Protein AF-A0A1M5IG75-F1 (afdb_monomer_lite)

Organism: Flavobacterium johnsoniae (NCBI:txid986)

Radius of gyration: 12.32 Å; chains: 1; bounding box: 26×35×32 Å

Foldseek 3Di:
DDFPDKAFADEAEDCDDDPDADARYWYQHPNQQKIWHQDNVPPRDIDIDRQPDDDAWHWDQDPVRFIFIPHKGQPCVDPVRWIWGADRRMTGTD

Structure (mmCIF, N/CA/C/O backbone):
data_AF-A0A1M5IG75-F1
#
_entry.id   AF-A0A1M5IG75-F1
#
loop_
_atom_site.group_PDB
_atom_site.id
_atom_site.type_symbol
_atom_site.label_atom_id
_atom_site.label_alt_id
_atom_site.label_comp_id
_atom_site.label_asym_id
_atom_site.label_entity_id
_atom_site.label_seq_id
_atom_site.pdbx_PDB_ins_code
_atom_site.Cartn_x
_atom_site.Cartn_y
_atom_site.Cartn_z
_atom_site.occupancy
_atom_site.B_iso_or_equiv
_atom_site.auth_seq_id
_atom_site.auth_comp_id
_atom_site.auth_asym_id
_atom_site.auth_atom_id
_atom_site.pdbx_PDB_model_num
ATOM 1 N N . MET A 1 1 ? -0.705 21.512 -1.672 1.00 54.12 1 MET A N 1
ATOM 2 C CA . MET A 1 1 ? -0.711 20.801 -2.972 1.00 54.12 1 MET A CA 1
ATOM 3 C C . MET A 1 1 ? -2.140 20.689 -3.474 1.00 54.12 1 MET A C 1
ATOM 5 O O . MET A 1 1 ? -3.011 20.381 -2.671 1.00 54.12 1 MET A O 1
ATOM 9 N N . LYS A 1 2 ? -2.400 20.966 -4.758 1.00 56.75 2 LYS A N 1
ATOM 10 C CA . LYS A 1 2 ? -3.709 20.699 -5.377 1.00 56.75 2 LYS A CA 1
ATOM 11 C C . LYS A 1 2 ? -3.787 19.209 -5.709 1.00 56.75 2 LYS A C 1
ATOM 13 O O . LYS A 1 2 ? -2.906 18.70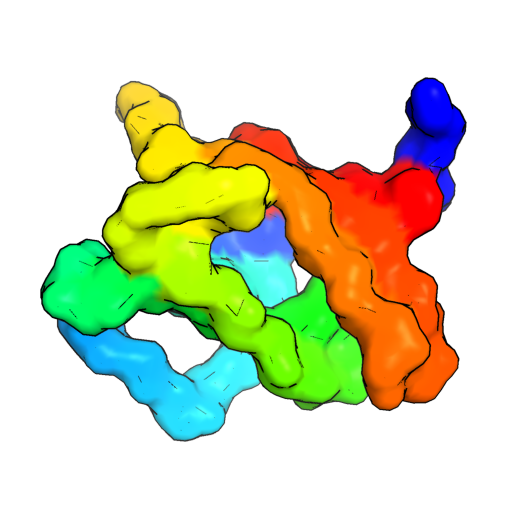7 -6.388 1.00 56.75 2 LYS A O 1
ATOM 18 N N . THR A 1 3 ? -4.817 18.515 -5.234 1.00 68.56 3 THR A N 1
ATOM 19 C CA . THR A 1 3 ? -5.076 17.123 -5.624 1.00 68.56 3 THR A CA 1
ATOM 20 C C . THR A 1 3 ? -5.606 17.085 -7.055 1.00 68.56 3 THR A C 1
ATOM 22 O O . THR A 1 3 ? -6.643 17.685 -7.328 1.00 68.56 3 THR A O 1
ATOM 25 N N . LEU A 1 4 ? -4.910 16.387 -7.953 1.00 76.06 4 LEU A N 1
ATOM 26 C CA . LEU A 1 4 ? -5.256 16.328 -9.381 1.00 76.06 4 LEU A CA 1
ATOM 27 C C . LEU A 1 4 ? -6.358 15.303 -9.681 1.00 76.06 4 LEU A C 1
ATOM 29 O O . LEU A 1 4 ? -7.225 15.532 -10.519 1.00 76.06 4 LEU A O 1
ATOM 33 N N . LYS A 1 5 ? -6.321 14.162 -8.991 1.00 91.56 5 LYS A N 1
ATOM 34 C CA . LYS A 1 5 ? -7.238 13.029 -9.167 1.00 91.56 5 LYS A CA 1
ATOM 35 C C . LYS A 1 5 ? -7.385 12.291 -7.840 1.00 91.56 5 LYS A C 1
ATOM 37 O O . LYS A 1 5 ? -6.444 12.249 -7.047 1.00 91.56 5 LYS A O 1
ATOM 42 N N . LYS A 1 6 ? -8.555 11.695 -7.609 1.00 95.44 6 LYS A N 1
ATOM 43 C CA . LYS A 1 6 ? -8.803 10.789 -6.484 1.00 95.44 6 LYS A CA 1
ATOM 44 C C . LYS A 1 6 ? -9.232 9.423 -6.995 1.00 95.44 6 LYS A C 1
ATOM 46 O O . LYS A 1 6 ? -9.995 9.344 -7.954 1.00 95.44 6 LYS A O 1
ATOM 51 N N . VAL A 1 7 ? -8.734 8.373 -6.356 1.00 96.88 7 VAL A N 1
ATOM 52 C CA . VAL A 1 7 ? -9.096 6.983 -6.648 1.00 96.88 7 VAL A CA 1
ATOM 53 C C . VAL A 1 7 ? -9.395 6.290 -5.326 1.00 96.88 7 VAL A C 1
ATOM 55 O O . VAL A 1 7 ? -8.555 6.303 -4.429 1.00 96.88 7 VAL A O 1
ATOM 58 N N . ASN A 1 8 ? -10.596 5.728 -5.192 1.00 97.56 8 ASN A N 1
ATOM 59 C CA . ASN A 1 8 ? -10.931 4.890 -4.045 1.00 97.56 8 ASN A CA 1
ATOM 60 C C . ASN A 1 8 ? -10.253 3.534 -4.210 1.00 97.56 8 ASN A C 1
ATOM 62 O O . ASN A 1 8 ? -10.194 3.012 -5.322 1.00 97.56 8 ASN A O 1
ATOM 66 N N . ILE A 1 9 ? -9.769 2.985 -3.106 1.00 97.62 9 ILE A N 1
ATOM 67 C CA . ILE A 1 9 ? -9.131 1.678 -3.067 1.00 97.62 9 ILE A CA 1
ATOM 68 C C . ILE A 1 9 ? -9.779 0.772 -2.025 1.00 97.62 9 ILE A C 1
ATOM 70 O O . ILE A 1 9 ? -10.357 1.237 -1.043 1.00 97.62 9 ILE A O 1
ATOM 74 N N . GLU A 1 10 ? -9.624 -0.527 -2.218 1.00 97.94 10 GLU A N 1
ATOM 75 C CA . GLU A 1 10 ? -10.043 -1.557 -1.279 1.00 97.94 10 GLU A CA 1
ATOM 76 C C . GLU A 1 10 ? -8.808 -2.237 -0.664 1.00 97.94 10 GLU A C 1
ATOM 78 O O . GLU A 1 10 ? -7.959 -2.751 -1.401 1.00 97.94 10 GLU A O 1
ATOM 83 N N . PRO A 1 11 ? -8.656 -2.236 0.672 1.00 97.00 11 PRO A N 1
ATOM 84 C CA . PRO A 1 11 ? -7.610 -2.999 1.333 1.00 97.00 11 PRO A CA 1
ATOM 85 C C . PRO A 1 11 ? -7.972 -4.484 1.387 1.00 97.00 11 PRO A C 1
ATOM 87 O O . PRO A 1 11 ? -9.033 -4.858 1.878 1.00 97.00 11 PRO A O 1
ATOM 90 N N . VAL A 1 12 ? -7.051 -5.334 0.940 1.00 97.62 12 VAL A N 1
ATOM 91 C CA . VAL A 1 12 ? -7.179 -6.791 0.991 1.00 97.62 12 VAL A CA 1
ATOM 92 C C . VAL A 1 12 ? -6.045 -7.346 1.841 1.00 97.62 12 VAL A C 1
ATOM 94 O O . VAL A 1 12 ? -4.875 -7.276 1.467 1.00 97.62 12 VAL A O 1
ATOM 97 N N . PHE A 1 13 ? -6.379 -7.894 3.004 1.00 96.69 13 PHE A N 1
ATOM 98 C CA . PHE A 1 13 ? -5.395 -8.507 3.891 1.00 96.69 13 PHE A CA 1
ATOM 99 C C . PHE A 1 13 ? -5.162 -9.957 3.479 1.00 96.69 13 PHE A C 1
ATOM 101 O O . PHE A 1 13 ? -6.102 -10.743 3.391 1.00 96.69 13 PHE A O 1
ATOM 108 N N . VAL A 1 14 ? -3.904 -10.300 3.220 1.00 97.44 14 VAL A N 1
ATOM 109 C CA . VAL A 1 14 ? -3.491 -11.618 2.730 1.00 97.44 14 VAL A CA 1
ATOM 110 C C . VAL A 1 14 ? -2.248 -12.092 3.470 1.00 97.44 14 VAL A C 1
ATOM 112 O O . VAL A 1 14 ? -1.423 -11.290 3.903 1.00 97.44 14 VAL A O 1
ATOM 115 N N . GLU A 1 15 ? -2.064 -13.404 3.600 1.00 95.69 15 GLU A N 1
ATOM 116 C CA . GLU A 1 15 ? -0.810 -13.929 4.149 1.00 95.69 15 GLU A CA 1
ATOM 117 C C . GLU A 1 15 ? 0.361 -13.698 3.188 1.00 95.69 15 GLU A C 1
ATOM 119 O O . GLU A 1 15 ? 1.414 -13.213 3.605 1.00 95.69 15 GLU A O 1
ATOM 124 N N . SER A 1 16 ? 0.167 -13.989 1.901 1.00 95.62 16 SER A N 1
ATOM 125 C CA . SER A 1 16 ? 1.115 -13.758 0.810 1.00 95.62 16 SER A CA 1
ATOM 126 C C . SER A 1 16 ? 0.450 -12.971 -0.319 1.00 95.62 16 SER A C 1
ATOM 128 O O . SER A 1 16 ? -0.748 -13.095 -0.563 1.00 95.62 16 SER A O 1
ATOM 130 N N . ILE A 1 17 ? 1.232 -12.136 -1.007 1.00 96.19 17 ILE A N 1
ATOM 131 C CA . ILE A 1 17 ? 0.735 -11.354 -2.144 1.00 96.19 17 ILE A CA 1
ATOM 132 C C . ILE A 1 17 ? 0.445 -12.314 -3.313 1.00 96.19 17 ILE A C 1
ATOM 134 O O . ILE A 1 17 ? 1.359 -13.055 -3.688 1.00 96.1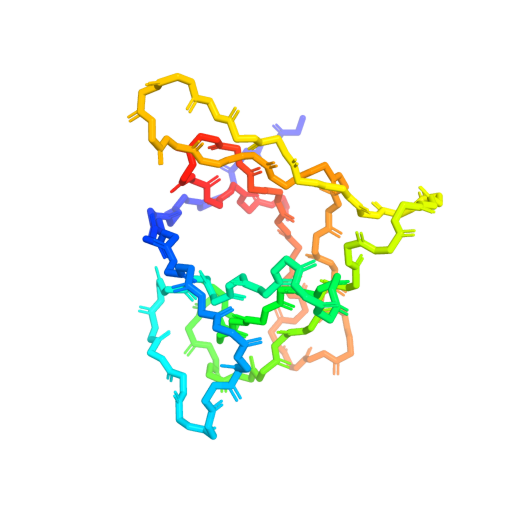9 17 ILE A O 1
ATOM 138 N N . PRO A 1 18 ? -0.772 -12.312 -3.890 1.00 95.81 18 PRO A N 1
ATOM 139 C CA . PRO A 1 18 ? -1.099 -13.164 -5.031 1.00 95.81 18 PRO A CA 1
ATOM 140 C C . PRO A 1 18 ? -0.304 -12.765 -6.284 1.00 95.81 18 PRO A C 1
ATOM 142 O O . PRO A 1 18 ? 0.231 -11.654 -6.383 1.00 95.81 18 PRO A O 1
ATOM 145 N N . GLU A 1 19 ? -0.217 -13.680 -7.250 1.00 93.50 19 GLU A N 1
ATOM 146 C CA . GLU A 1 19 ? 0.436 -13.412 -8.539 1.00 93.50 19 GLU A CA 1
ATOM 147 C C . GLU A 1 19 ? -0.352 -12.387 -9.360 1.00 93.50 19 GLU A C 1
ATOM 149 O O . GLU A 1 19 ? 0.223 -11.431 -9.887 1.00 93.50 19 GLU A O 1
ATOM 154 N N . GLU A 1 20 ? -1.673 -12.553 -9.399 1.00 95.31 20 GLU A N 1
ATOM 155 C CA . GLU A 1 20 ? -2.598 -11.646 -10.064 1.00 95.31 20 GLU A CA 1
ATOM 156 C C . GLU A 1 20 ? -3.123 -10.599 -9.078 1.00 95.31 20 GLU A C 1
ATOM 158 O O . GLU A 1 20 ? -3.618 -10.920 -7.997 1.00 95.31 20 GLU A O 1
ATOM 163 N N . LEU A 1 21 ? -2.998 -9.327 -9.457 1.00 97.12 21 LEU A N 1
ATOM 164 C CA . LEU A 1 21 ? -3.472 -8.188 -8.676 1.00 97.12 21 LEU A CA 1
ATOM 165 C C . LEU A 1 21 ? -4.615 -7.505 -9.420 1.00 97.12 21 LEU A C 1
ATOM 167 O O . LEU A 1 21 ? -4.535 -7.299 -10.631 1.00 97.12 21 LEU A O 1
ATOM 171 N N . GLU A 1 22 ? -5.641 -7.092 -8.687 1.00 97.62 22 GLU A N 1
ATOM 172 C CA . GLU A 1 22 ? -6.772 -6.353 -9.244 1.00 97.62 22 GLU A CA 1
ATOM 173 C C . GLU A 1 22 ? -6.569 -4.831 -9.166 1.00 97.62 22 GLU A C 1
ATOM 175 O O . GLU A 1 22 ? -5.858 -4.301 -8.305 1.00 97.62 22 GLU A O 1
ATOM 180 N N . GLU A 1 23 ? -7.211 -4.103 -10.083 1.00 96.88 23 GLU A N 1
ATOM 181 C CA . GLU A 1 23 ? -7.211 -2.639 -10.066 1.00 96.88 23 GLU A CA 1
ATOM 182 C C . GLU A 1 23 ? -7.944 -2.110 -8.830 1.00 96.88 23 GLU A C 1
ATOM 184 O O . GLU A 1 23 ? -8.924 -2.690 -8.368 1.00 96.88 23 GLU A O 1
ATOM 189 N N . ASN A 1 24 ? -7.474 -0.980 -8.300 1.00 96.38 24 ASN A N 1
ATOM 190 C CA . ASN A 1 24 ? -8.025 -0.339 -7.102 1.00 96.38 24 ASN A CA 1
ATOM 191 C C . ASN A 1 24 ? -8.017 -1.216 -5.837 1.00 96.38 24 ASN A C 1
ATOM 193 O O . ASN A 1 24 ? -8.638 -0.843 -4.848 1.00 96.38 24 ASN A O 1
ATOM 197 N N . LYS A 1 25 ? -7.282 -2.332 -5.816 1.00 97.69 25 LYS A N 1
ATOM 198 C CA . LYS A 1 25 ? -7.045 -3.114 -4.600 1.00 97.69 25 LYS A CA 1
ATOM 199 C C . LYS A 1 25 ? -5.611 -2.947 -4.123 1.00 97.69 25 LYS A C 1
ATOM 201 O O . LYS A 1 25 ? -4.678 -2.910 -4.927 1.00 97.69 25 LYS A O 1
ATOM 206 N N . ILE A 1 26 ? -5.437 -2.852 -2.808 1.00 97.38 26 ILE A N 1
ATOM 207 C CA . ILE A 1 26 ? -4.125 -2.898 -2.164 1.00 97.38 26 ILE A CA 1
ATOM 208 C C . ILE A 1 26 ? -4.025 -4.153 -1.311 1.00 97.38 26 ILE A C 1
ATOM 210 O O . ILE A 1 26 ? -4.733 -4.313 -0.321 1.00 97.38 26 ILE A O 1
ATOM 214 N N . TYR A 1 27 ? -3.139 -5.056 -1.714 1.00 98.06 27 TYR A N 1
ATOM 215 C CA . TYR A 1 27 ? -2.902 -6.306 -1.013 1.00 98.06 27 TYR A CA 1
ATOM 216 C C . TYR A 1 27 ? -1.850 -6.062 0.053 1.00 98.06 27 TYR A C 1
ATOM 218 O O . TYR A 1 27 ? -0.758 -5.584 -0.250 1.00 98.06 27 TYR A O 1
ATOM 226 N N . ILE A 1 28 ? -2.183 -6.368 1.298 1.00 96.94 28 ILE A N 1
ATOM 227 C CA . ILE A 1 28 ? -1.358 -6.086 2.467 1.00 96.94 28 ILE A CA 1
ATOM 228 C C . ILE A 1 28 ? -1.030 -7.413 3.138 1.00 96.94 28 ILE A C 1
ATOM 230 O O . ILE A 1 28 ? -1.932 -8.141 3.548 1.00 96.94 28 ILE A O 1
ATOM 234 N N . SER A 1 29 ? 0.263 -7.695 3.288 1.00 96.06 29 SER A N 1
ATOM 235 C CA . SER A 1 29 ? 0.756 -8.815 4.083 1.00 96.06 29 SER A CA 1
ATOM 236 C C . SER A 1 29 ? 1.436 -8.314 5.348 1.00 96.06 29 SER A C 1
ATOM 238 O O . SER A 1 29 ? 2.546 -7.775 5.320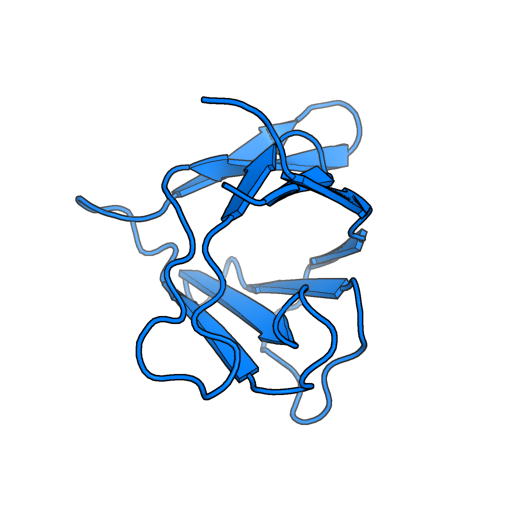 1.00 96.06 29 SER A O 1
ATOM 240 N N . ASP A 1 30 ? 0.783 -8.554 6.486 1.00 92.69 30 ASP A N 1
ATOM 241 C CA . ASP A 1 30 ? 1.359 -8.284 7.804 1.00 92.69 30 ASP A CA 1
ATOM 242 C C . ASP A 1 30 ? 2.527 -9.224 8.133 1.00 92.69 30 ASP A C 1
ATOM 244 O O . ASP A 1 30 ? 3.425 -8.833 8.885 1.00 92.69 30 ASP A O 1
ATOM 248 N N . LYS A 1 31 ? 2.521 -10.440 7.565 1.00 93.75 31 LYS A N 1
ATOM 249 C CA . LYS A 1 31 ? 3.555 -11.471 7.745 1.00 93.75 31 LYS A CA 1
ATOM 250 C C . LYS A 1 31 ? 4.869 -11.066 7.087 1.00 93.75 31 LYS A C 1
ATOM 252 O O . LYS A 1 31 ? 5.916 -11.139 7.720 1.00 93.75 31 LYS A O 1
ATOM 257 N N . TYR A 1 32 ? 4.803 -10.612 5.836 1.00 93.62 32 TYR A N 1
ATOM 258 C CA . TYR A 1 32 ? 5.977 -10.198 5.063 1.00 93.62 32 TYR A CA 1
ATOM 259 C C . TYR A 1 32 ? 6.253 -8.694 5.136 1.00 93.62 32 TYR A C 1
ATOM 261 O O . TYR A 1 32 ? 7.170 -8.219 4.471 1.00 93.62 32 TYR A O 1
ATOM 269 N N . LYS A 1 33 ? 5.470 -7.945 5.928 1.00 93.19 33 LYS A N 1
ATOM 270 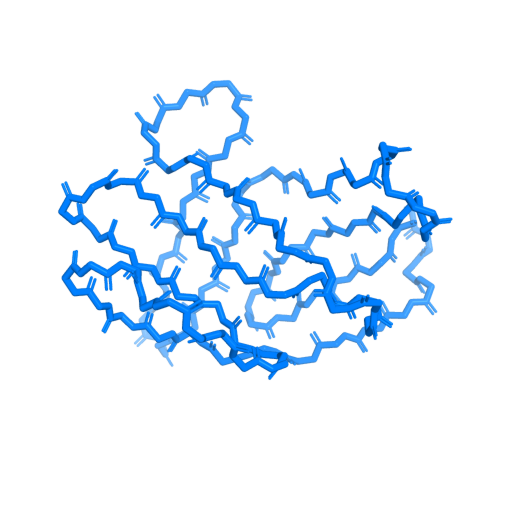C CA . LYS A 1 33 ? 5.592 -6.489 6.095 1.00 93.19 33 LYS A CA 1
ATOM 271 C C . LYS A 1 33 ? 5.684 -5.779 4.748 1.00 93.19 33 LYS A C 1
ATOM 273 O O . LYS A 1 33 ? 6.603 -5.009 4.491 1.00 93.19 33 LYS A O 1
ATOM 278 N N . THR A 1 34 ? 4.735 -6.058 3.863 1.00 94.56 34 THR A N 1
ATOM 279 C CA . THR A 1 34 ? 4.710 -5.475 2.521 1.00 94.56 34 THR A CA 1
ATOM 280 C C . THR A 1 34 ? 3.284 -5.240 2.063 1.00 94.56 34 THR A C 1
ATOM 282 O O . THR A 1 34 ? 2.367 -5.966 2.448 1.00 94.56 34 THR A O 1
ATOM 285 N N . ALA A 1 35 ? 3.111 -4.236 1.217 1.00 95.88 35 ALA A N 1
ATOM 286 C CA . ALA A 1 35 ? 1.904 -4.043 0.445 1.00 95.88 35 ALA A CA 1
ATOM 287 C C . ALA A 1 35 ? 2.233 -3.986 -1.047 1.00 95.88 35 ALA A C 1
ATOM 289 O O . ALA A 1 35 ? 3.340 -3.635 -1.463 1.00 95.88 35 ALA A O 1
ATOM 290 N N . SER A 1 36 ? 1.286 -4.413 -1.869 1.00 96.88 36 SER A N 1
ATOM 291 C CA . SER A 1 36 ? 1.419 -4.421 -3.320 1.00 96.88 36 SER A CA 1
ATOM 292 C C . SER A 1 36 ? 0.085 -4.130 -3.979 1.00 96.88 36 SER A C 1
ATOM 294 O O . SER A 1 36 ? -0.965 -4.580 -3.524 1.00 96.88 36 SER A O 1
ATOM 296 N N . HIS A 1 37 ? 0.136 -3.399 -5.082 1.00 97.31 37 HIS A N 1
ATOM 297 C CA . HIS A 1 37 ? -1.042 -3.027 -5.856 1.00 97.31 37 HIS A CA 1
ATOM 298 C C . HIS A 1 37 ? -0.666 -2.748 -7.303 1.00 97.31 37 HIS A C 1
ATOM 300 O O . HIS A 1 37 ? 0.492 -2.466 -7.622 1.00 97.31 37 HIS A O 1
ATOM 306 N N . LEU A 1 38 ? -1.652 -2.795 -8.194 1.00 97.56 38 LEU A N 1
ATOM 307 C CA . LEU A 1 38 ? -1.494 -2.191 -9.511 1.00 97.56 38 LEU A CA 1
ATOM 308 C C . LEU A 1 38 ? -1.506 -0.671 -9.374 1.00 97.56 38 LEU A C 1
ATOM 310 O O . LEU A 1 38 ? -2.305 -0.114 -8.624 1.00 97.56 38 LEU A O 1
ATOM 314 N N . CYS A 1 39 ? -0.631 0.004 -10.116 1.00 96.88 39 CYS A N 1
ATOM 315 C CA . CYS A 1 39 ? -0.524 1.453 -10.110 1.00 96.88 39 CYS A CA 1
ATOM 316 C C . CYS A 1 39 ? -1.904 2.101 -10.282 1.00 96.88 39 CYS A C 1
ATOM 318 O O . CYS A 1 39 ? -2.575 1.914 -11.299 1.00 96.88 39 CYS A O 1
ATOM 320 N N . LEU A 1 40 ? -2.288 2.923 -9.303 1.00 96.69 40 LEU A N 1
ATOM 321 C CA . LEU A 1 40 ? -3.634 3.494 -9.195 1.00 96.69 40 LEU A CA 1
ATOM 322 C C . LEU A 1 40 ? -3.963 4.509 -10.300 1.00 96.69 40 LEU A C 1
ATOM 324 O O . LEU A 1 40 ? -5.064 5.054 -10.353 1.00 96.69 40 LEU A O 1
ATOM 328 N N . CYS A 1 41 ? -3.008 4.814 -11.185 1.00 95.12 41 CYS A N 1
ATOM 329 C CA . CYS A 1 41 ? -3.283 5.625 -12.364 1.00 95.12 41 CYS A CA 1
ATOM 330 C C . CYS A 1 41 ? -4.078 4.848 -13.431 1.00 95.12 41 CYS A C 1
ATOM 332 O O . CYS A 1 41 ? -4.757 5.495 -14.228 1.00 95.12 41 CYS A O 1
ATOM 334 N N . GLY A 1 42 ? -4.016 3.506 -13.417 1.00 94.06 42 GLY A N 1
ATOM 335 C CA . GLY A 1 42 ? -4.617 2.610 -14.413 1.00 94.06 42 GLY A CA 1
ATOM 336 C C . GLY A 1 42 ? -3.624 2.003 -15.416 1.00 94.06 42 GLY A C 1
ATOM 337 O O . GLY A 1 42 ? -4.033 1.294 -16.328 1.00 94.06 42 GLY A O 1
ATOM 338 N N . CYS A 1 43 ? -2.310 2.239 -15.280 1.00 94.50 43 CYS A N 1
ATOM 339 C CA . CYS A 1 43 ? -1.305 1.677 -16.201 1.00 94.50 43 CYS A CA 1
ATOM 340 C C . CYS A 1 43 ? -0.975 0.196 -15.949 1.00 94.50 43 CYS A C 1
ATOM 342 O O . CYS A 1 43 ? -0.139 -0.367 -16.652 1.00 94.50 43 CYS A O 1
ATOM 344 N N . LYS A 1 44 ? -1.592 -0.422 -14.931 1.00 94.94 44 LYS A N 1
ATOM 345 C CA . LYS A 1 44 ? -1.451 -1.847 -14.576 1.00 94.94 44 LYS A CA 1
ATOM 346 C C . LYS A 1 44 ? -0.024 -2.303 -14.244 1.00 94.94 44 LYS A C 1
ATOM 348 O O . LYS A 1 44 ? 0.257 -3.494 -14.191 1.00 94.94 44 LYS A O 1
ATOM 353 N N . THR A 1 45 ? 0.892 -1.376 -13.978 1.00 96.31 45 THR A N 1
ATOM 354 C CA . THR A 1 45 ? 2.239 -1.706 -13.494 1.00 96.31 45 THR A CA 1
ATOM 355 C C . THR A 1 45 ? 2.194 -2.010 -11.999 1.00 96.31 45 THR A C 1
ATOM 357 O O . THR A 1 45 ? 1.572 -1.263 -11.246 1.00 96.31 45 THR A O 1
ATOM 360 N N . LYS A 1 46 ? 2.857 -3.080 -11.554 1.00 96.44 46 LYS A N 1
ATOM 361 C CA . LYS A 1 46 ? 2.903 -3.467 -10.138 1.00 96.44 46 LYS A CA 1
ATOM 362 C C . LYS A 1 46 ? 3.752 -2.488 -9.325 1.00 96.44 46 LYS A C 1
ATOM 364 O O . LYS A 1 46 ? 4.929 -2.293 -9.611 1.00 96.44 46 LYS A O 1
ATOM 369 N N . THR A 1 47 ? 3.158 -1.920 -8.285 1.00 95.88 47 THR A N 1
ATOM 370 C CA . THR A 1 47 ? 3.833 -1.134 -7.254 1.00 95.88 47 THR A CA 1
ATOM 371 C C . THR A 1 47 ? 3.989 -1.986 -6.000 1.00 95.88 47 THR A C 1
ATOM 373 O O . THR A 1 47 ? 3.076 -2.713 -5.615 1.00 95.88 47 THR A O 1
ATOM 376 N N . ILE A 1 48 ? 5.153 -1.883 -5.362 1.00 94.25 48 ILE A N 1
ATOM 377 C CA . ILE A 1 48 ? 5.468 -2.556 -4.103 1.00 94.25 48 ILE A CA 1
ATOM 378 C C . ILE A 1 48 ? 5.832 -1.481 -3.084 1.00 94.25 48 ILE A C 1
ATOM 380 O O . ILE A 1 48 ? 6.653 -0.609 -3.365 1.00 94.25 48 ILE A O 1
ATOM 384 N N . THR A 1 49 ? 5.229 -1.554 -1.904 1.00 93.88 49 THR A N 1
ATOM 385 C CA . THR A 1 49 ? 5.478 -0.651 -0.778 1.00 93.88 49 THR A CA 1
ATOM 386 C C . THR A 1 49 ? 5.874 -1.485 0.440 1.00 93.88 49 THR A C 1
ATOM 388 O O . THR A 1 49 ? 5.000 -2.077 1.080 1.00 93.88 49 THR A O 1
ATOM 391 N N . PRO A 1 50 ? 7.175 -1.576 0.760 1.00 92.44 50 PRO A N 1
ATOM 392 C CA . PRO A 1 50 ? 7.648 -2.270 1.954 1.00 92.44 50 PRO A CA 1
ATOM 393 C C . PRO A 1 50 ? 7.131 -1.572 3.220 1.00 92.44 50 PRO A C 1
ATOM 395 O O . PRO A 1 50 ? 7.397 -0.393 3.425 1.00 92.44 50 PRO A O 1
ATOM 398 N N . LEU A 1 51 ? 6.411 -2.306 4.070 1.00 90.69 51 LEU A N 1
ATOM 399 C CA . LEU A 1 51 ? 5.841 -1.855 5.350 1.00 90.69 51 LEU A CA 1
ATOM 400 C C . LEU A 1 51 ? 6.730 -2.254 6.537 1.00 90.69 51 LEU A C 1
ATOM 402 O O . LEU A 1 51 ? 6.252 -2.520 7.637 1.00 90.69 51 LEU A O 1
ATOM 406 N N . SER A 1 52 ? 8.033 -2.381 6.309 1.00 77.62 52 SER A N 1
ATOM 407 C CA . SER A 1 52 ? 8.990 -2.892 7.292 1.00 77.62 52 SER A CA 1
ATOM 408 C C . SER A 1 52 ? 9.373 -1.881 8.379 1.00 77.62 52 SER A C 1
ATOM 410 O O . SER A 1 52 ? 10.276 -2.174 9.153 1.00 77.62 52 SER A O 1
ATOM 412 N N . GLY A 1 53 ? 8.692 -0.730 8.459 1.00 65.25 53 GLY A N 1
ATOM 413 C CA . GLY A 1 53 ? 8.950 0.309 9.456 1.00 65.25 53 GLY A CA 1
ATOM 414 C C . GLY A 1 53 ? 10.320 0.956 9.248 1.00 65.25 53 GLY A C 1
ATOM 415 O O . GLY A 1 53 ? 11.352 0.425 9.646 1.00 65.25 53 GLY A O 1
ATOM 416 N N . GLY A 1 54 ? 10.347 2.115 8.596 1.00 64.56 54 GLY A N 1
ATOM 417 C CA . GLY A 1 54 ? 11.574 2.853 8.297 1.00 64.56 54 GLY A CA 1
ATOM 418 C C . GLY A 1 54 ? 11.273 4.277 7.832 1.00 64.56 54 GLY A C 1
ATOM 419 O O . GLY A 1 54 ? 10.212 4.815 8.120 1.00 64.56 54 GLY A O 1
ATOM 420 N N . VAL A 1 55 ? 12.191 4.887 7.077 1.00 60.91 55 VAL A N 1
ATOM 421 C CA . VAL A 1 55 ? 12.131 6.314 6.681 1.00 60.91 55 VAL A CA 1
ATOM 422 C C . VAL A 1 55 ? 11.046 6.623 5.628 1.00 60.91 55 VAL A C 1
ATOM 424 O O . VAL A 1 55 ? 10.803 7.787 5.324 1.00 60.91 55 VAL A O 1
ATOM 427 N N . PHE A 1 56 ? 10.389 5.609 5.052 1.00 75.38 56 PHE A N 1
ATOM 428 C CA . PHE A 1 56 ? 9.604 5.790 3.824 1.00 75.38 56 PHE A CA 1
ATOM 429 C C . PHE A 1 56 ? 8.115 5.452 3.953 1.00 75.38 56 PHE A C 1
ATOM 431 O O . PHE A 1 56 ? 7.296 6.344 3.728 1.00 75.38 56 PHE A O 1
ATOM 438 N N . TRP A 1 57 ? 7.756 4.206 4.297 1.00 88.69 57 TRP A N 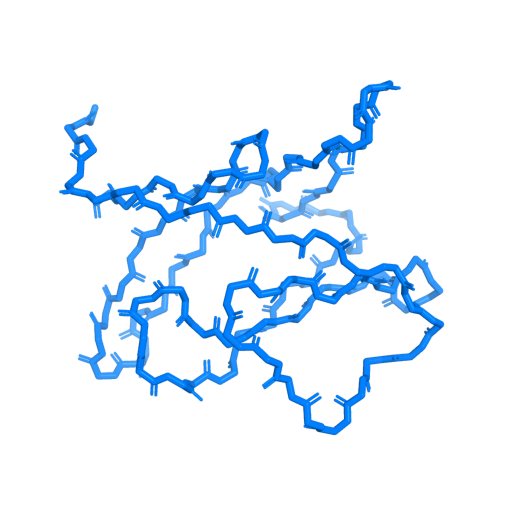1
ATOM 439 C CA . TRP A 1 57 ? 6.358 3.754 4.313 1.00 88.69 57 TRP A CA 1
ATOM 440 C C . TRP A 1 57 ? 5.976 3.019 5.593 1.00 88.69 57 TRP A C 1
ATOM 442 O O . TRP A 1 57 ? 6.738 2.201 6.111 1.00 88.69 57 TRP A O 1
ATOM 452 N N . ASP A 1 58 ? 4.761 3.297 6.055 1.00 91.75 58 ASP A N 1
ATOM 453 C CA . ASP A 1 58 ? 4.107 2.617 7.172 1.00 91.75 58 ASP A CA 1
ATOM 454 C C . ASP A 1 58 ? 2.595 2.538 6.911 1.00 91.75 58 ASP A C 1
ATOM 456 O O . ASP A 1 58 ? 2.075 3.252 6.052 1.00 91.75 58 ASP A O 1
ATOM 460 N N . LEU A 1 59 ? 1.874 1.676 7.622 1.00 93.25 59 LEU A N 1
ATOM 461 C CA . LEU A 1 59 ? 0.445 1.454 7.422 1.00 93.25 59 LEU A CA 1
ATOM 462 C C . LEU A 1 59 ? -0.335 1.687 8.716 1.00 93.25 59 LEU A C 1
ATOM 464 O O . LEU A 1 59 ? -0.220 0.932 9.678 1.00 93.25 59 LEU A O 1
ATOM 468 N N . ILE A 1 60 ? -1.222 2.679 8.697 1.00 94.56 60 ILE A N 1
ATOM 469 C CA . ILE A 1 60 ? -2.209 2.895 9.754 1.00 94.56 60 ILE A CA 1
ATOM 470 C C . ILE A 1 60 ? -3.491 2.160 9.376 1.00 94.56 60 ILE A C 1
ATOM 472 O O . ILE A 1 60 ? -4.046 2.384 8.298 1.00 94.56 60 ILE A O 1
ATOM 476 N N . LYS A 1 61 ? -3.977 1.310 10.284 1.00 95.19 61 LYS A N 1
ATOM 477 C CA . LYS A 1 61 ? -5.295 0.671 10.201 1.00 95.19 61 LYS A CA 1
ATOM 478 C C . LYS A 1 61 ? -6.245 1.403 11.141 1.00 95.19 61 LYS A C 1
ATOM 480 O O . LYS A 1 61 ? -5.986 1.486 12.340 1.00 95.19 61 LYS A O 1
ATOM 485 N N . HIS A 1 62 ? -7.319 1.950 10.592 1.00 94.62 62 HIS A N 1
ATOM 486 C CA . HIS A 1 62 ? -8.329 2.686 11.345 1.00 94.62 62 HIS A CA 1
ATOM 487 C C . HIS A 1 62 ? -9.377 1.737 11.930 1.00 94.62 62 HIS A C 1
ATOM 489 O O . HIS A 1 62 ? -9.568 0.618 11.451 1.00 94.62 62 HIS A O 1
ATOM 495 N N . THR A 1 63 ? -10.091 2.195 12.957 1.00 91.69 63 THR A N 1
ATOM 496 C CA . THR A 1 63 ? -11.153 1.417 13.620 1.00 91.69 63 THR A CA 1
ATOM 497 C C . THR A 1 63 ? -12.368 1.158 12.727 1.00 91.69 63 THR A C 1
ATOM 499 O O . THR A 1 63 ? -13.110 0.213 12.974 1.00 91.69 63 THR A O 1
ATOM 502 N N . ASP A 1 64 ? -12.563 1.960 11.678 1.00 92.44 64 ASP A N 1
ATOM 503 C CA . ASP A 1 64 ? -13.636 1.820 10.687 1.00 92.44 64 ASP A CA 1
ATOM 504 C C . ASP A 1 64 ? -13.271 0.888 9.513 1.00 92.44 64 ASP A C 1
ATOM 506 O O . ASP A 1 64 ? -14.002 0.819 8.525 1.00 92.44 64 ASP A O 1
ATOM 510 N N . GLY A 1 65 ? -12.137 0.184 9.602 1.00 90.50 65 GLY A N 1
ATOM 511 C CA . GLY A 1 65 ? -11.661 -0.747 8.578 1.00 90.50 65 GLY A CA 1
ATOM 512 C C . GLY A 1 65 ? -10.932 -0.087 7.403 1.00 90.50 65 GLY A C 1
ATOM 513 O O . GLY A 1 65 ? -10.507 -0.785 6.481 1.00 90.50 65 GLY A O 1
ATOM 514 N N . LYS A 1 66 ? -10.751 1.239 7.411 1.00 96.38 66 LYS A N 1
ATOM 515 C CA . LYS A 1 66 ? -9.942 1.932 6.400 1.00 96.38 66 LYS A CA 1
ATOM 516 C C . LYS A 1 66 ? -8.453 1.841 6.707 1.00 96.38 66 LYS A C 1
ATOM 518 O O . LYS A 1 66 ? -8.042 1.643 7.850 1.00 96.38 66 LYS A O 1
ATOM 523 N N . ILE A 1 67 ? -7.635 2.074 5.685 1.00 96.69 67 ILE A N 1
ATOM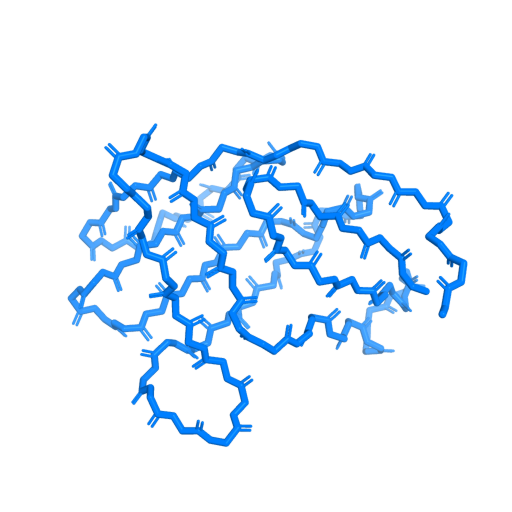 524 C CA . ILE A 1 67 ? -6.187 2.200 5.815 1.00 96.69 67 ILE A CA 1
ATOM 525 C C . ILE A 1 67 ? -5.686 3.561 5.339 1.00 96.69 67 ILE A C 1
ATOM 527 O O . ILE A 1 67 ? -6.244 4.186 4.431 1.00 96.69 67 ILE A O 1
ATOM 531 N N . THR A 1 68 ? -4.588 3.993 5.947 1.00 96.12 68 THR A N 1
ATOM 532 C CA . THR A 1 68 ? -3.751 5.098 5.481 1.00 96.12 68 THR A CA 1
ATOM 533 C C . THR A 1 68 ? -2.333 4.577 5.316 1.00 96.12 68 THR A C 1
ATOM 535 O O . THR A 1 68 ? -1.779 3.983 6.239 1.00 96.12 68 THR A O 1
ATOM 538 N N . LEU A 1 69 ? -1.743 4.812 4.145 1.00 95.00 69 LEU A N 1
ATOM 539 C CA . LEU A 1 69 ? -0.334 4.536 3.903 1.00 95.00 69 LEU A CA 1
ATOM 540 C C . LEU A 1 69 ? 0.449 5.813 4.206 1.00 95.00 69 LEU A C 1
ATOM 542 O O . LEU A 1 69 ? 0.295 6.824 3.519 1.00 95.00 69 LEU A O 1
ATOM 546 N N . ILE A 1 70 ? 1.280 5.766 5.238 1.00 93.12 70 ILE A N 1
ATOM 547 C CA . ILE A 1 70 ? 2.254 6.813 5.524 1.00 93.12 70 ILE A CA 1
ATOM 548 C C . ILE A 1 70 ? 3.319 6.801 4.431 1.00 93.12 70 ILE A C 1
ATOM 550 O O . ILE A 1 70 ? 3.743 5.742 3.971 1.00 93.12 70 ILE A O 1
ATOM 554 N N . GLY A 1 71 ? 3.732 7.993 4.010 1.00 91.00 71 GLY A N 1
ATOM 555 C CA . GLY A 1 71 ? 4.622 8.187 2.873 1.00 91.00 71 GLY A CA 1
ATOM 556 C C . GLY A 1 71 ? 3.863 8.478 1.582 1.00 91.00 71 GLY A C 1
ATOM 557 O O . GLY A 1 71 ? 2.651 8.689 1.560 1.00 91.00 71 GLY A O 1
ATOM 558 N N . SER A 1 72 ? 4.603 8.529 0.479 1.00 92.38 72 SER A N 1
ATOM 559 C CA . SER A 1 72 ? 4.031 8.751 -0.849 1.00 92.38 72 SER A CA 1
ATOM 560 C C . SER A 1 72 ? 4.527 7.697 -1.821 1.00 92.38 72 SER A C 1
ATOM 562 O O . SER A 1 72 ? 5.638 7.185 -1.691 1.00 92.38 72 SER A O 1
ATOM 564 N N . VAL A 1 73 ? 3.694 7.355 -2.793 1.00 94.06 73 VAL A N 1
ATOM 565 C CA . VAL A 1 73 ? 4.023 6.394 -3.838 1.00 94.06 73 VAL A CA 1
ATOM 566 C C . VAL A 1 73 ? 4.450 7.171 -5.073 1.00 94.06 73 VAL A C 1
ATOM 568 O O . VAL A 1 73 ? 3.616 7.727 -5.787 1.00 94.06 73 VAL A O 1
ATOM 571 N N . GLY A 1 74 ? 5.762 7.248 -5.289 1.00 93.31 74 GLY A N 1
ATOM 572 C CA . GLY A 1 74 ? 6.370 7.893 -6.451 1.00 93.31 74 GLY A CA 1
ATOM 573 C C . GLY A 1 74 ? 6.785 6.872 -7.503 1.00 93.31 74 GLY A C 1
ATOM 574 O O . GLY A 1 74 ? 7.878 6.317 -7.436 1.00 93.31 74 GLY A O 1
ATOM 575 N N . ASN A 1 75 ? 5.946 6.660 -8.512 1.00 94.44 75 ASN A N 1
ATOM 576 C CA . ASN A 1 75 ? 6.208 5.732 -9.613 1.00 94.44 75 ASN A CA 1
ATOM 577 C C . ASN A 1 75 ? 6.947 6.428 -10.778 1.00 94.44 75 ASN A C 1
ATOM 579 O O . ASN A 1 75 ? 6.554 6.313 -11.937 1.00 94.44 75 ASN A O 1
ATOM 583 N N . TYR A 1 76 ? 8.007 7.189 -10.488 1.00 92.25 76 TYR A N 1
ATOM 584 C CA . TYR A 1 76 ? 8.734 7.996 -11.485 1.00 92.25 76 TYR A CA 1
ATOM 585 C C . TYR A 1 76 ? 9.480 7.169 -12.539 1.00 92.25 76 TYR A C 1
ATOM 587 O O . TYR A 1 76 ? 9.733 7.659 -13.638 1.00 92.25 76 TYR A O 1
ATOM 595 N N . SER A 1 77 ? 9.812 5.919 -12.213 1.00 92.56 77 SER A N 1
ATOM 596 C CA . SER A 1 77 ? 10.382 4.951 -13.152 1.00 92.56 77 SER A CA 1
ATOM 597 C C . SER A 1 77 ? 9.340 4.359 -14.108 1.00 92.56 77 SER A C 1
ATOM 599 O O . SER A 1 77 ? 9.714 3.711 -15.082 1.00 92.56 77 SER A O 1
ATOM 601 N N . PHE A 1 78 ? 8.041 4.561 -13.857 1.00 93.56 78 PHE A N 1
ATOM 602 C CA . PHE A 1 78 ? 6.980 4.060 -14.728 1.00 93.56 78 PHE A CA 1
ATOM 603 C C . PHE A 1 78 ? 6.674 5.074 -15.838 1.00 93.56 78 PHE A C 1
ATOM 605 O O . PHE A 1 78 ? 6.818 6.281 -15.624 1.00 93.56 78 PHE A O 1
ATOM 612 N N . PRO A 1 79 ? 6.142 4.633 -16.995 1.00 90.94 79 PRO A N 1
ATOM 613 C CA . PRO A 1 79 ? 5.720 5.542 -18.063 1.00 90.94 79 PRO A CA 1
ATOM 614 C C . PRO A 1 79 ? 4.706 6.598 -17.602 1.00 90.94 79 PRO A C 1
ATOM 616 O O . PRO A 1 79 ? 4.712 7.720 -18.099 1.00 90.94 79 PRO A O 1
ATOM 619 N N . CYS A 1 80 ? 3.858 6.258 -16.623 1.00 94.06 80 CYS A N 1
ATOM 620 C CA . CYS A 1 80 ? 2.851 7.168 -16.083 1.00 94.06 80 CYS A CA 1
ATOM 621 C C . CYS A 1 80 ? 3.416 8.255 -15.160 1.00 94.06 80 CYS A C 1
ATOM 623 O O . CYS A 1 80 ? 2.702 9.219 -14.895 1.00 94.06 80 CYS A O 1
ATOM 625 N N . LYS A 1 81 ? 4.641 8.085 -14.632 1.00 94.69 81 LYS A N 1
ATOM 626 C CA . LYS A 1 81 ? 5.308 8.999 -13.683 1.00 94.69 81 LYS A CA 1
ATOM 627 C C . LYS A 1 81 ? 4.408 9.483 -12.537 1.00 94.69 81 LYS A C 1
ATOM 629 O O . LYS A 1 81 ? 4.529 10.612 -12.072 1.00 94.69 81 LYS A O 1
ATOM 634 N N . SER A 1 82 ? 3.465 8.647 -12.110 1.00 94.62 82 SER A N 1
ATOM 635 C CA . SER A 1 82 ? 2.417 9.055 -11.177 1.00 94.62 82 SER A CA 1
ATOM 636 C C . SER A 1 82 ? 2.957 9.214 -9.761 1.00 94.62 82 SER A C 1
ATOM 638 O O . SER A 1 82 ? 3.724 8.365 -9.301 1.00 94.62 82 SER A O 1
ATOM 640 N N . HIS A 1 83 ? 2.457 10.218 -9.046 1.00 95.06 83 HIS A N 1
ATOM 641 C CA . HIS A 1 83 ? 2.736 10.441 -7.632 1.00 95.06 83 HIS A CA 1
ATOM 642 C C . HIS A 1 83 ? 1.424 10.572 -6.859 1.00 95.06 83 HIS A C 1
ATOM 644 O O . HIS A 1 83 ? 0.522 11.299 -7.272 1.00 95.06 83 HIS A O 1
ATOM 650 N N . TYR A 1 84 ? 1.272 9.821 -5.771 1.00 95.69 84 TYR A N 1
ATOM 651 C CA . TYR A 1 84 ? 0.070 9.879 -4.940 1.00 95.69 84 TYR A CA 1
ATOM 652 C C . TYR A 1 84 ? 0.345 9.496 -3.488 1.00 95.69 84 TYR A C 1
ATOM 654 O O . TYR A 1 84 ? 1.319 8.817 -3.167 1.00 95.69 84 TYR A O 1
ATOM 662 N N . VAL A 1 85 ? -0.556 9.922 -2.609 1.00 95.81 85 VAL A N 1
ATOM 663 C CA . VAL A 1 85 ? -0.614 9.526 -1.194 1.00 95.81 85 VAL A CA 1
ATOM 664 C C . VAL A 1 85 ? -1.928 8.809 -0.927 1.00 95.81 85 VAL A C 1
ATOM 666 O O . VAL A 1 85 ? -2.958 9.197 -1.478 1.00 95.81 85 VAL A O 1
ATOM 669 N N . ILE A 1 86 ? -1.914 7.768 -0.096 1.00 96.50 86 ILE A N 1
ATOM 670 C CA . ILE A 1 86 ? -3.117 6.989 0.219 1.00 96.50 86 ILE A CA 1
ATOM 671 C C . ILE A 1 86 ? -3.562 7.332 1.635 1.00 96.50 86 ILE A C 1
ATOM 673 O O . ILE A 1 86 ? -2.856 7.042 2.596 1.00 96.50 86 ILE A O 1
ATOM 677 N N . ASN A 1 87 ? -4.744 7.925 1.766 1.00 96.25 87 ASN A N 1
ATOM 678 C CA . ASN A 1 87 ? -5.324 8.282 3.053 1.00 96.25 87 ASN A CA 1
ATOM 679 C C . ASN A 1 87 ? -6.788 7.848 3.107 1.00 96.25 87 ASN A C 1
ATOM 681 O O . ASN A 1 87 ? -7.551 8.190 2.204 1.00 96.25 87 ASN A O 1
ATOM 685 N N . ASN A 1 88 ? -7.180 7.127 4.159 1.00 96.69 88 ASN A N 1
ATOM 686 C CA . ASN A 1 88 ? -8.545 6.641 4.376 1.00 96.69 88 ASN A CA 1
ATOM 687 C C . ASN A 1 88 ? -9.138 5.926 3.150 1.00 96.69 88 ASN A C 1
ATOM 689 O O . ASN A 1 88 ? -10.228 6.274 2.701 1.00 96.69 88 ASN A O 1
ATOM 693 N N . ASN A 1 89 ? -8.413 4.952 2.594 1.00 97.50 89 ASN A N 1
ATOM 694 C CA . ASN A 1 89 ? -8.786 4.230 1.370 1.00 97.50 89 ASN A CA 1
ATOM 695 C C . ASN A 1 89 ? -8.905 5.109 0.107 1.00 97.50 89 ASN A C 1
ATOM 697 O O . ASN A 1 89 ? -9.519 4.705 -0.879 1.00 97.50 89 ASN A O 1
ATOM 701 N N . VAL A 1 90 ? -8.311 6.304 0.093 1.00 97.56 90 VAL A N 1
ATOM 702 C CA . VAL A 1 90 ? -8.322 7.185 -1.080 1.00 97.56 90 VAL A CA 1
ATOM 703 C C . VAL A 1 90 ? -6.903 7.540 -1.484 1.00 97.56 90 VAL A C 1
ATOM 705 O O . VAL A 1 90 ? -6.161 8.164 -0.724 1.00 97.56 90 VAL A O 1
ATOM 708 N N . ALA A 1 91 ? -6.538 7.202 -2.715 1.00 97.19 91 ALA A N 1
ATOM 709 C CA . ALA A 1 91 ? -5.330 7.694 -3.347 1.00 97.19 91 ALA A CA 1
ATOM 710 C C . ALA A 1 91 ? -5.560 9.094 -3.910 1.00 97.19 91 ALA A C 1
ATOM 712 O O . ALA A 1 91 ? -6.389 9.302 -4.797 1.00 97.19 91 ALA A O 1
ATOM 713 N N . ASN A 1 92 ? -4.815 10.056 -3.381 1.00 96.69 92 ASN A N 1
ATOM 714 C CA . ASN A 1 92 ? -4.837 11.452 -3.778 1.00 96.69 92 ASN A CA 1
ATOM 715 C C . ASN A 1 92 ? -3.593 11.718 -4.622 1.00 96.69 92 ASN A C 1
ATOM 717 O O . ASN A 1 92 ? -2.476 11.682 -4.105 1.00 96.69 92 ASN A O 1
ATOM 721 N N . PHE A 1 93 ? -3.796 11.957 -5.915 1.00 94.56 93 PHE A N 1
ATOM 722 C CA . PHE A 1 93 ? -2.721 12.253 -6.856 1.00 94.56 93 PHE A CA 1
ATOM 723 C C . PHE A 1 93 ? -2.220 13.677 -6.661 1.00 94.56 93 PHE A C 1
ATOM 725 O O . PHE A 1 93 ? -3.024 14.604 -6.497 1.00 94.56 93 PHE A O 1
ATOM 732 N N . ILE A 1 94 ? -0.899 13.808 -6.676 1.00 90.88 94 ILE A N 1
ATOM 733 C CA . ILE A 1 94 ? -0.147 15.037 -6.435 1.00 90.88 94 ILE A CA 1
ATOM 734 C C . ILE A 1 94 ? 0.511 15.472 -7.741 1.00 90.88 94 ILE A C 1
ATOM 736 O O . ILE A 1 94 ? 0.981 14.579 -8.481 1.00 90.88 94 ILE A O 1
#

Sequence (94 aa):
MKTLKKVNIEPVFVESIPEELEENKIYISDKYKTASHLCLCGCKTKTITPLSGGVFWDLIKHTDGKITLIGSVGNYSFPCKSHYVINNNVANFI

Secondary structure (DSSP, 8-state):
-----EEE-EEEE-SS--SS--TTEEEEETTTTEEEEE-TTTT-PEEEEE-SSSSS-EEEEPTTS-EEEEEEEE-TTSTT--EEEEETTEEEE-

pLDDT: mean 92.31, std 8.96, range [54.12, 98.06]

InterPro domains:
  IPR045384 Protein of unknown function DUF6527 [PF20137] (13-93)